Protein AF-A0A919FK95-F1 (afdb_monomer)

Structure (mmCIF, N/CA/C/O backbone):
data_AF-A0A919FK95-F1
#
_entry.id   AF-A0A919FK95-F1
#
loop_
_atom_site.group_PDB
_atom_site.id
_atom_site.type_symbol
_atom_site.label_atom_id
_atom_site.label_alt_id
_atom_site.label_comp_id
_atom_site.label_asym_id
_atom_site.label_entity_id
_atom_site.label_seq_id
_atom_site.pdbx_PDB_ins_code
_atom_site.Cartn_x
_atom_site.Cartn_y
_atom_site.Cartn_z
_atom_site.occupancy
_atom_site.B_iso_or_equiv
_atom_site.auth_seq_id
_atom_site.auth_comp_id
_atom_site.auth_asym_id
_atom_site.auth_atom_id
_atom_site.pdbx_PDB_model_num
ATOM 1 N N . MET A 1 1 ? -4.280 6.594 13.589 1.00 82.38 1 MET A N 1
ATOM 2 C CA . MET A 1 1 ? -3.449 5.481 13.094 1.00 82.38 1 MET A CA 1
ATOM 3 C C . MET A 1 1 ? -3.875 4.209 13.793 1.00 82.38 1 MET A C 1
ATOM 5 O O . MET A 1 1 ? -4.177 4.281 14.978 1.00 82.38 1 MET A O 1
ATOM 9 N N . PHE A 1 2 ? -3.962 3.106 13.057 1.00 95.31 2 PHE A N 1
ATOM 10 C CA . PHE A 1 2 ? -4.423 1.799 13.537 1.00 95.31 2 PHE A CA 1
ATOM 11 C C . PHE A 1 2 ? -3.275 0.771 13.499 1.00 95.31 2 PHE A C 1
ATOM 13 O O . PHE A 1 2 ? -2.304 1.014 12.776 1.00 95.31 2 PHE A O 1
ATOM 20 N N . PRO A 1 3 ? -3.361 -0.338 14.267 1.00 97.62 3 PRO A N 1
ATOM 21 C CA . PRO A 1 3 ? -2.251 -1.277 14.460 1.00 97.62 3 PRO A CA 1
ATOM 22 C C . PRO A 1 3 ? -1.625 -1.786 13.161 1.00 97.62 3 PRO A C 1
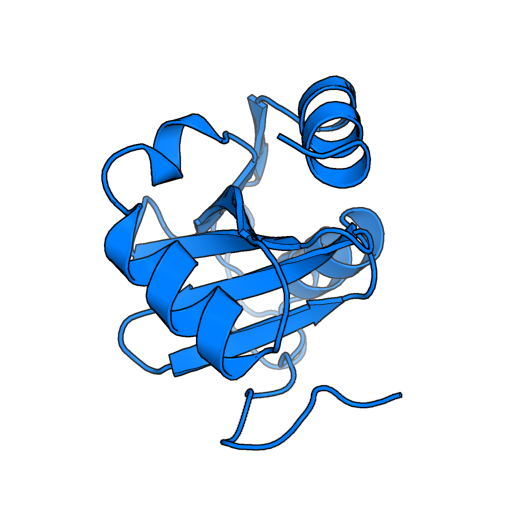ATOM 24 O O . PRO A 1 3 ? -0.425 -1.613 12.987 1.00 97.62 3 PRO A O 1
ATOM 27 N N . ALA A 1 4 ? -2.436 -2.266 12.212 1.00 97.75 4 ALA A N 1
ATOM 28 C CA . ALA A 1 4 ? -1.943 -2.847 10.961 1.00 97.75 4 ALA A CA 1
ATOM 29 C C . ALA A 1 4 ? -1.010 -1.908 10.174 1.00 97.75 4 ALA A C 1
ATOM 31 O O . ALA A 1 4 ? 0.024 -2.332 9.670 1.00 97.75 4 ALA A O 1
ATOM 32 N N . ALA A 1 5 ? -1.324 -0.610 10.112 1.00 97.62 5 ALA A N 1
ATOM 33 C CA . ALA A 1 5 ? -0.452 0.354 9.449 1.00 97.62 5 ALA A CA 1
ATOM 34 C C . ALA A 1 5 ? 0.850 0.592 10.225 1.00 97.62 5 ALA A C 1
ATOM 36 O O . ALA A 1 5 ? 1.912 0.673 9.623 1.00 97.62 5 ALA A O 1
ATOM 37 N N . VAL A 1 6 ? 0.789 0.687 11.556 1.00 97.94 6 VAL A N 1
ATOM 38 C CA . VAL A 1 6 ? 1.989 0.887 12.387 1.00 97.94 6 VAL A CA 1
ATOM 39 C C . VAL A 1 6 ? 2.921 -0.320 12.296 1.00 97.94 6 VAL A C 1
ATOM 41 O O . VAL A 1 6 ? 4.129 -0.144 12.169 1.00 97.94 6 VAL A O 1
ATOM 44 N N . GLU A 1 7 ? 2.359 -1.526 12.330 1.00 98.12 7 GLU A N 1
ATOM 45 C CA . GLU A 1 7 ? 3.087 -2.787 12.181 1.00 98.12 7 GLU A CA 1
ATOM 46 C C . GLU A 1 7 ? 3.736 -2.876 10.797 1.00 98.12 7 GLU A C 1
ATOM 48 O O . GLU A 1 7 ? 4.950 -3.052 10.708 1.00 98.12 7 GLU A O 1
ATOM 53 N N . ALA A 1 8 ? 2.973 -2.616 9.730 1.00 98.12 8 ALA A N 1
ATOM 54 C CA . ALA A 1 8 ? 3.496 -2.601 8.367 1.00 98.12 8 ALA A CA 1
ATOM 55 C C . ALA A 1 8 ? 4.651 -1.603 8.188 1.00 98.12 8 ALA A C 1
ATOM 57 O O . ALA A 1 8 ? 5.651 -1.913 7.545 1.00 98.12 8 ALA A O 1
ATOM 58 N N . TRP A 1 9 ? 4.549 -0.405 8.769 1.00 97.44 9 TRP A N 1
ATOM 59 C CA . TRP A 1 9 ? 5.619 0.592 8.686 1.00 97.44 9 TRP A CA 1
ATOM 60 C C . TRP A 1 9 ? 6.849 0.208 9.503 1.00 97.44 9 TRP A C 1
ATOM 62 O O . TRP A 1 9 ? 7.967 0.488 9.079 1.00 97.44 9 TRP A O 1
ATOM 72 N N . ALA A 1 10 ? 6.658 -0.411 10.668 1.00 97.81 10 ALA A N 1
ATOM 73 C CA . ALA A 1 10 ? 7.759 -0.861 11.511 1.00 97.81 10 ALA A CA 1
ATOM 74 C C . ALA A 1 10 ? 8.534 -2.022 10.872 1.00 97.81 10 ALA A C 1
ATOM 76 O O . ALA A 1 10 ? 9.750 -2.101 11.032 1.00 97.81 10 ALA A O 1
ATOM 77 N N . GLU A 1 11 ? 7.837 -2.910 10.164 1.00 97.75 11 GLU A N 1
ATOM 78 C CA . GLU A 1 11 ? 8.425 -4.099 9.550 1.00 97.75 11 GLU A CA 1
ATOM 79 C C . GLU A 1 11 ? 9.004 -3.825 8.155 1.00 97.75 11 GLU A C 1
ATOM 81 O O . GLU A 1 11 ? 10.124 -4.242 7.858 1.00 97.75 11 GLU A O 1
ATOM 86 N N . PHE A 1 12 ? 8.270 -3.098 7.309 1.00 97.38 12 PHE A N 1
ATOM 87 C CA . PHE A 1 12 ? 8.584 -2.960 5.883 1.00 97.38 12 PHE A CA 1
ATOM 88 C C . PHE A 1 12 ? 8.942 -1.533 5.450 1.00 97.38 12 PHE A C 1
ATOM 90 O O . PHE A 1 12 ? 9.295 -1.314 4.289 1.00 97.38 12 PHE A O 1
ATOM 97 N N . GLY A 1 13 ? 8.844 -0.550 6.348 1.00 96.75 13 GLY A N 1
ATOM 98 C CA . GLY A 1 13 ? 9.119 0.849 6.030 1.00 96.75 13 GLY A CA 1
ATOM 99 C C . GLY A 1 13 ? 10.540 1.068 5.500 1.00 96.75 13 GLY A C 1
ATOM 100 O O . GLY A 1 13 ? 11.522 0.618 6.087 1.00 96.75 13 GLY A O 1
ATOM 101 N N . GLY A 1 14 ? 10.652 1.787 4.386 1.00 96.75 14 GLY A N 1
ATOM 102 C CA . GLY A 1 14 ? 11.905 2.095 3.697 1.00 96.75 14 GLY A CA 1
ATOM 103 C C . GLY A 1 14 ? 12.373 1.028 2.702 1.00 96.75 14 GLY A C 1
ATOM 104 O O . GLY A 1 14 ? 13.395 1.235 2.044 1.00 96.75 14 GLY A O 1
ATOM 105 N N . LEU A 1 15 ? 11.659 -0.095 2.554 1.00 98.06 15 LEU A N 1
ATOM 106 C CA . LEU A 1 15 ? 11.997 -1.098 1.544 1.00 98.06 15 LEU A CA 1
ATOM 107 C C . LEU A 1 15 ? 11.692 -0.580 0.135 1.00 98.06 15 LEU A C 1
ATOM 109 O O . LEU A 1 15 ? 10.574 -0.160 -0.163 1.00 98.06 15 LEU A O 1
ATOM 113 N N . HIS A 1 16 ? 12.692 -0.662 -0.740 1.00 98.12 16 HIS A N 1
ATOM 114 C CA . HIS A 1 16 ? 12.621 -0.209 -2.123 1.00 98.12 16 HIS A CA 1
ATOM 115 C C . HIS A 1 16 ? 12.928 -1.362 -3.079 1.00 98.12 16 HIS A C 1
ATOM 117 O O . HIS A 1 16 ? 13.944 -2.047 -2.938 1.00 98.12 16 HIS A O 1
ATOM 123 N N . PHE A 1 17 ? 12.057 -1.553 -4.067 1.00 98.25 17 PHE A N 1
ATOM 124 C CA . PHE A 1 17 ? 12.159 -2.611 -5.058 1.00 98.25 17 PHE A CA 1
ATOM 125 C C . PHE A 1 17 ? 12.221 -2.002 -6.456 1.00 98.25 17 PHE A C 1
ATOM 127 O O . PHE A 1 17 ? 11.384 -1.185 -6.823 1.00 98.25 17 PHE A O 1
ATOM 134 N N . GLU A 1 18 ? 13.184 -2.464 -7.253 1.00 97.94 18 GLU A N 1
ATOM 135 C CA . GLU A 1 18 ? 13.419 -2.011 -8.631 1.00 97.94 18 GLU A CA 1
ATOM 136 C C . GLU A 1 18 ? 13.219 -3.156 -9.656 1.00 97.94 18 GLU A C 1
ATOM 138 O O . GLU A 1 18 ? 14.114 -3.443 -10.463 1.00 97.94 18 GLU A O 1
ATOM 143 N N . PRO A 1 19 ? 12.098 -3.914 -9.624 1.00 96.00 19 PRO A N 1
ATOM 144 C CA . PRO A 1 19 ? 11.842 -4.925 -10.635 1.00 96.00 19 PRO A CA 1
ATOM 145 C C . PRO A 1 19 ? 11.528 -4.257 -11.978 1.00 96.00 19 PRO A C 1
ATOM 147 O O . PRO A 1 19 ? 10.955 -3.173 -12.059 1.00 96.00 19 PRO A O 1
ATOM 150 N N . SER A 1 20 ? 11.891 -4.932 -13.063 1.00 95.06 20 SER A N 1
ATOM 151 C CA . SER A 1 20 ? 11.692 -4.425 -14.421 1.00 95.06 20 SER A CA 1
ATOM 152 C C . SER A 1 20 ? 11.372 -5.550 -15.400 1.00 95.06 20 SER A C 1
ATOM 154 O O . SER A 1 20 ? 11.626 -6.727 -15.136 1.00 95.06 20 SER A O 1
ATOM 156 N N . GLY A 1 21 ? 10.807 -5.205 -16.555 1.00 96.56 21 GLY A N 1
ATOM 157 C CA . GLY A 1 21 ? 10.446 -6.169 -17.595 1.00 96.56 21 GLY A CA 1
ATOM 158 C C . GLY A 1 21 ? 9.132 -6.907 -17.321 1.00 96.56 21 GLY A C 1
ATOM 159 O O . GLY A 1 21 ? 8.359 -6.538 -16.438 1.00 96.56 21 GLY A O 1
ATOM 160 N N . ALA A 1 2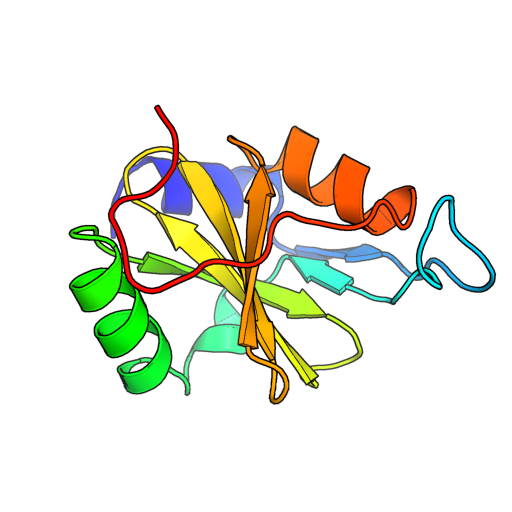2 ? 8.867 -7.945 -18.114 1.00 97.56 22 ALA A N 1
ATOM 161 C CA . ALA A 1 22 ? 7.612 -8.690 -18.054 1.00 97.56 22 ALA A CA 1
ATOM 162 C C . ALA A 1 22 ? 7.403 -9.370 -16.688 1.00 97.56 22 ALA A C 1
ATOM 164 O O . ALA A 1 22 ? 8.336 -9.951 -16.129 1.00 97.56 22 ALA A O 1
ATOM 165 N N . GLY A 1 23 ? 6.180 -9.290 -16.166 1.00 97.81 23 GLY A N 1
ATOM 166 C CA . GLY A 1 23 ? 5.672 -10.146 -15.098 1.00 97.81 23 GLY A CA 1
ATOM 167 C C . GLY A 1 23 ? 4.776 -11.247 -15.661 1.00 97.81 23 GLY A C 1
ATOM 168 O O . GLY A 1 23 ? 4.817 -11.542 -16.857 1.00 97.81 23 GLY A O 1
ATOM 169 N N . ARG A 1 24 ? 3.985 -11.874 -14.790 1.00 97.88 24 ARG A N 1
ATOM 170 C CA . ARG A 1 24 ? 3.068 -12.960 -15.164 1.00 97.88 24 ARG A CA 1
ATOM 171 C C . ARG A 1 24 ? 1.955 -12.473 -16.086 1.00 97.88 24 ARG A C 1
ATOM 173 O O . ARG A 1 24 ? 1.733 -13.087 -17.123 1.00 97.88 24 ARG A O 1
ATOM 180 N N . ASP A 1 25 ? 1.329 -11.358 -15.722 1.00 98.25 25 ASP A N 1
ATOM 181 C CA . ASP A 1 25 ? 0.210 -10.762 -16.456 1.00 98.25 25 ASP A CA 1
ATOM 182 C C . ASP A 1 25 ? 0.498 -9.306 -16.852 1.00 98.25 25 ASP A C 1
ATOM 184 O O . ASP A 1 25 ? 0.075 -8.845 -17.912 1.00 98.25 25 ASP A O 1
ATOM 188 N N . LEU A 1 26 ? 1.242 -8.582 -16.010 1.00 96.31 26 LEU A N 1
ATOM 189 C CA . LEU A 1 26 ? 1.579 -7.168 -16.158 1.00 96.31 26 LEU A CA 1
ATOM 190 C C . LEU A 1 26 ? 3.095 -6.963 -16.155 1.00 96.31 26 LEU A C 1
ATOM 192 O O . LEU A 1 26 ? 3.845 -7.756 -15.589 1.00 96.31 26 LEU A O 1
ATOM 196 N N . ALA A 1 27 ? 3.568 -5.877 -16.769 1.00 96.94 27 ALA A N 1
ATOM 197 C CA . ALA A 1 27 ? 4.954 -5.452 -16.586 1.00 96.94 27 ALA A CA 1
ATOM 198 C C . ALA A 1 27 ? 5.195 -5.105 -15.110 1.00 96.94 27 ALA A C 1
ATOM 200 O O . ALA A 1 27 ? 4.364 -4.454 -14.482 1.00 96.94 27 ALA A O 1
ATOM 201 N N . ARG A 1 28 ? 6.335 -5.538 -14.571 1.00 96.94 28 ARG A N 1
ATOM 202 C CA . ARG A 1 28 ? 6.717 -5.245 -13.188 1.00 96.94 28 ARG A CA 1
ATOM 203 C C . ARG A 1 28 ? 7.220 -3.815 -13.078 1.00 96.94 28 ARG A C 1
ATOM 205 O O . ARG A 1 28 ? 7.878 -3.314 -13.994 1.00 96.94 28 ARG A O 1
ATOM 212 N N . THR A 1 29 ? 6.927 -3.197 -11.948 1.00 96.44 29 THR A N 1
ATOM 213 C CA . THR A 1 29 ? 7.114 -1.770 -11.706 1.00 96.44 29 THR A CA 1
ATOM 214 C C . THR A 1 29 ? 7.935 -1.546 -10.445 1.00 96.44 29 THR A C 1
ATOM 216 O O . THR A 1 29 ? 7.758 -2.283 -9.476 1.00 96.44 29 THR A O 1
ATOM 219 N N . PRO A 1 30 ? 8.822 -0.537 -10.420 1.00 98.25 30 PRO A N 1
ATOM 220 C CA . PRO A 1 30 ? 9.449 -0.094 -9.184 1.00 98.25 30 PRO A CA 1
ATOM 221 C C . PRO A 1 30 ? 8.405 0.315 -8.152 1.00 98.25 30 PRO A C 1
ATOM 223 O O . PRO A 1 30 ? 7.404 0.938 -8.512 1.00 98.25 30 PRO A O 1
ATOM 226 N N . PHE A 1 31 ? 8.643 -0.002 -6.885 1.00 98.56 31 PHE A N 1
ATOM 227 C CA . PHE A 1 31 ? 7.780 0.431 -5.792 1.00 98.56 31 PHE A CA 1
ATOM 228 C C . PHE A 1 31 ? 8.559 0.603 -4.491 1.00 98.56 31 PHE A C 1
ATOM 230 O O . PHE A 1 31 ? 9.558 -0.077 -4.237 1.00 98.56 31 PHE A O 1
ATOM 237 N N . LEU A 1 32 ? 8.085 1.533 -3.669 1.00 9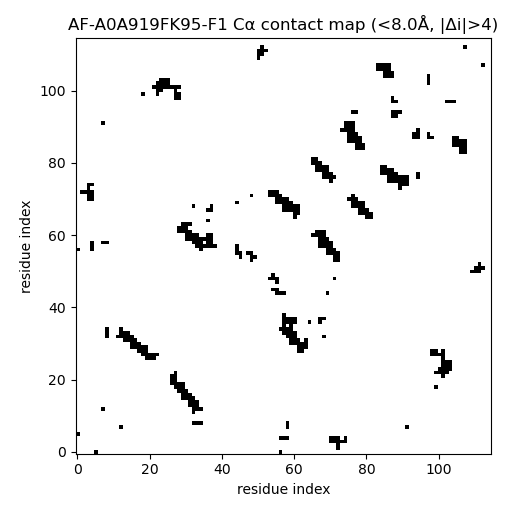8.69 32 LEU A N 1
ATOM 238 C CA . LEU A 1 32 ? 8.678 1.932 -2.399 1.00 98.69 32 LEU A CA 1
ATOM 239 C C . LEU A 1 32 ? 7.625 1.807 -1.302 1.00 98.69 32 LEU A C 1
ATOM 241 O O . LEU A 1 32 ? 6.532 2.352 -1.432 1.00 98.69 32 LEU A O 1
ATOM 245 N N . LEU A 1 33 ? 7.966 1.126 -0.211 1.00 98.44 33 LEU A N 1
ATOM 246 C CA . LEU A 1 33 ? 7.148 1.071 0.997 1.00 98.44 33 LEU A CA 1
ATOM 247 C C . LEU A 1 33 ? 7.579 2.193 1.944 1.00 98.44 33 LEU A C 1
ATOM 249 O O . LEU A 1 33 ? 8.377 1.984 2.852 1.00 98.44 33 LEU A O 1
ATOM 253 N N . ASP A 1 34 ? 7.085 3.404 1.706 1.00 97.69 34 ASP A N 1
ATOM 254 C CA . ASP A 1 34 ? 7.308 4.565 2.568 1.00 97.69 34 ASP A CA 1
ATOM 255 C C . ASP A 1 34 ? 5.983 5.320 2.790 1.00 97.69 34 ASP A C 1
ATOM 257 O O . ASP A 1 34 ? 5.435 5.901 1.847 1.00 97.69 34 ASP A O 1
ATOM 261 N N . PRO A 1 35 ? 5.443 5.367 4.025 1.00 95.50 35 PRO A N 1
ATOM 262 C CA . PRO A 1 35 ? 4.205 6.095 4.296 1.00 95.50 35 PRO A CA 1
ATOM 263 C C . PRO A 1 35 ? 4.293 7.597 4.002 1.00 95.50 35 PRO A C 1
ATOM 265 O O . PRO A 1 35 ? 3.254 8.243 3.826 1.00 95.50 35 PRO A O 1
ATOM 268 N N . LEU A 1 36 ? 5.499 8.171 3.927 1.00 96.12 36 LEU A N 1
ATOM 269 C CA . LEU A 1 36 ? 5.682 9.586 3.619 1.00 96.12 36 LEU A CA 1
ATOM 270 C C . LEU A 1 36 ? 5.280 9.931 2.175 1.00 96.12 36 LEU A C 1
ATOM 272 O O . LEU A 1 36 ? 4.845 11.059 1.930 1.00 96.12 36 LEU A O 1
ATOM 276 N N . CYS A 1 37 ? 5.303 8.962 1.252 1.00 94.31 37 CYS A N 1
ATOM 277 C CA . CYS A 1 37 ? 4.831 9.130 -0.129 1.00 94.31 37 CYS A CA 1
ATOM 278 C C . CYS A 1 37 ? 3.352 9.554 -0.208 1.00 94.31 37 CYS A C 1
ATOM 280 O O . CYS A 1 37 ? 2.934 10.235 -1.144 1.00 94.31 37 CYS A O 1
ATOM 282 N N . GLY A 1 38 ? 2.546 9.214 0.804 1.00 88.19 38 GLY A N 1
ATOM 283 C CA . GLY A 1 38 ? 1.119 9.536 0.847 1.00 88.19 38 GLY A CA 1
ATOM 284 C C . GLY A 1 38 ? 0.738 10.795 1.631 1.00 88.19 38 GLY A C 1
ATOM 285 O O . GLY A 1 38 ? -0.455 11.093 1.725 1.00 88.19 38 GLY A O 1
ATOM 286 N N . LEU A 1 39 ? 1.692 11.559 2.186 1.00 88.25 39 LEU A N 1
ATOM 287 C CA . LEU A 1 39 ? 1.404 12.717 3.059 1.00 88.25 39 LEU A CA 1
ATOM 288 C C . LEU A 1 39 ? 0.488 13.769 2.422 1.00 88.25 39 LEU A C 1
ATOM 290 O O . LEU A 1 39 ? -0.265 14.453 3.117 1.00 88.25 39 LEU A O 1
ATOM 294 N N . HIS A 1 40 ? 0.552 13.908 1.100 1.00 90.19 40 HIS A N 1
ATOM 295 C CA . HIS A 1 40 ? -0.210 14.904 0.349 1.00 90.19 40 HIS A CA 1
ATOM 296 C C . HIS A 1 40 ? -1.489 14.346 -0.283 1.00 90.19 40 HIS A C 1
ATOM 298 O O . HIS A 1 40 ? -2.163 15.063 -1.019 1.00 90.19 40 HIS A O 1
ATOM 304 N N . GLN A 1 41 ? -1.863 13.102 0.041 1.00 93.62 41 GLN A N 1
ATOM 305 C CA . GLN A 1 41 ? -3.040 12.420 -0.505 1.00 93.62 41 GLN A CA 1
ATOM 306 C C . GLN A 1 41 ? -4.163 12.123 0.519 1.00 93.62 41 GLN A C 1
ATOM 308 O O . GLN A 1 41 ? -4.875 11.127 0.361 1.00 93.62 41 GLN A O 1
ATOM 313 N N . PRO A 1 42 ? -4.410 12.954 1.560 1.00 93.31 42 PRO A N 1
ATOM 314 C CA . PRO A 1 42 ? -5.390 12.615 2.594 1.00 93.31 42 PRO A CA 1
ATOM 315 C C . PRO A 1 42 ? -6.823 12.535 2.054 1.00 93.31 42 PRO A C 1
ATOM 317 O O . PRO A 1 42 ? -7.620 11.740 2.546 1.00 93.31 42 PRO A O 1
ATOM 320 N N . ARG A 1 43 ? -7.161 13.332 1.029 1.00 95.94 43 ARG A N 1
ATOM 321 C CA . ARG A 1 43 ? -8.490 13.295 0.405 1.00 95.94 43 ARG A CA 1
ATOM 322 C C . ARG A 1 43 ? -8.710 12.001 -0.374 1.00 95.94 43 ARG A C 1
ATOM 324 O O . ARG A 1 43 ? -9.736 11.365 -0.184 1.00 95.94 43 ARG A O 1
ATOM 331 N N . THR A 1 44 ? -7.731 11.594 -1.176 1.00 95.50 44 THR A N 1
ATOM 332 C CA . THR A 1 44 ? -7.767 10.349 -1.955 1.00 95.50 44 THR A CA 1
ATOM 333 C C . THR A 1 44 ? -7.969 9.134 -1.047 1.00 95.50 44 THR A C 1
ATOM 335 O O . THR A 1 44 ? -8.867 8.329 -1.277 1.00 95.50 44 THR A O 1
ATOM 338 N N . LEU A 1 45 ? -7.201 9.046 0.046 1.00 96.62 45 LEU A N 1
ATOM 339 C CA . LEU A 1 45 ? -7.337 7.973 1.038 1.00 96.62 45 LEU A CA 1
ATOM 340 C C . LEU A 1 45 ? -8.699 8.000 1.749 1.00 96.62 45 LEU A C 1
ATOM 342 O O . LEU A 1 45 ? -9.290 6.950 1.986 1.00 96.62 45 LEU A O 1
ATOM 346 N N . ALA A 1 46 ? -9.217 9.186 2.083 1.00 96.31 46 ALA A N 1
ATOM 347 C CA . ALA A 1 46 ? -10.523 9.319 2.727 1.00 96.31 46 ALA A CA 1
ATOM 348 C C . ALA A 1 46 ? -11.687 8.941 1.796 1.00 96.31 46 ALA A C 1
ATOM 350 O O . ALA A 1 46 ? -12.662 8.340 2.251 1.00 96.31 46 ALA A O 1
ATOM 351 N N . ASP A 1 47 ? -11.594 9.287 0.511 1.00 95.69 47 ASP A N 1
ATOM 352 C CA . ASP A 1 47 ? -12.622 8.982 -0.484 1.00 95.69 47 ASP A CA 1
ATOM 353 C C . ASP A 1 47 ? -12.675 7.471 -0.769 1.00 95.69 47 ASP A C 1
ATOM 355 O O . ASP A 1 47 ? -13.762 6.890 -0.709 1.00 95.69 47 ASP A O 1
ATOM 359 N N . LEU A 1 48 ? -11.523 6.806 -0.952 1.00 95.62 48 LEU A N 1
ATOM 360 C CA . LEU A 1 48 ? -11.492 5.344 -1.086 1.00 95.62 48 LEU A CA 1
ATOM 361 C C . LEU A 1 48 ? -11.913 4.642 0.213 1.00 95.62 48 LEU A C 1
ATOM 363 O O . LEU A 1 48 ? -12.713 3.711 0.170 1.00 95.62 48 LEU A O 1
ATOM 367 N N . GLY A 1 49 ? -11.436 5.103 1.373 1.00 96.19 49 GLY A N 1
ATOM 368 C CA . GLY A 1 49 ? -11.811 4.515 2.662 1.00 96.19 49 GLY A CA 1
ATOM 369 C C . GLY A 1 49 ? -13.326 4.537 2.880 1.00 96.19 49 GLY A C 1
ATOM 370 O O . GLY A 1 49 ? -13.920 3.531 3.258 1.00 96.19 49 GLY A O 1
ATOM 371 N N . ARG A 1 50 ? -13.987 5.647 2.526 1.00 96.00 50 ARG A N 1
ATOM 372 C CA . ARG A 1 50 ? -15.453 5.743 2.553 1.00 96.00 50 ARG A CA 1
ATOM 373 C C . ARG A 1 50 ? -16.122 4.749 1.602 1.00 96.00 50 ARG A C 1
ATOM 375 O O . ARG A 1 50 ? -17.143 4.178 1.966 1.00 96.00 50 ARG A O 1
ATOM 382 N N . ALA A 1 51 ? -15.588 4.568 0.396 1.00 94.69 51 ALA A N 1
ATOM 383 C CA . ALA A 1 51 ? -16.142 3.626 -0.577 1.00 94.69 51 ALA A CA 1
ATOM 384 C C . ALA A 1 51 ? -16.015 2.160 -0.119 1.00 94.69 51 ALA A C 1
ATOM 386 O O . ALA A 1 51 ? -16.880 1.350 -0.440 1.00 94.69 51 ALA A O 1
ATOM 387 N N . LEU A 1 52 ? -14.969 1.844 0.649 1.00 94.69 52 LEU A N 1
ATOM 388 C CA . LEU A 1 52 ? -14.681 0.510 1.182 1.00 94.69 52 LEU A CA 1
ATOM 389 C C . LEU A 1 52 ? -15.222 0.267 2.601 1.00 94.69 52 LEU A C 1
ATOM 391 O O . LEU A 1 52 ? -15.011 -0.815 3.145 1.00 94.69 52 LEU A O 1
ATOM 395 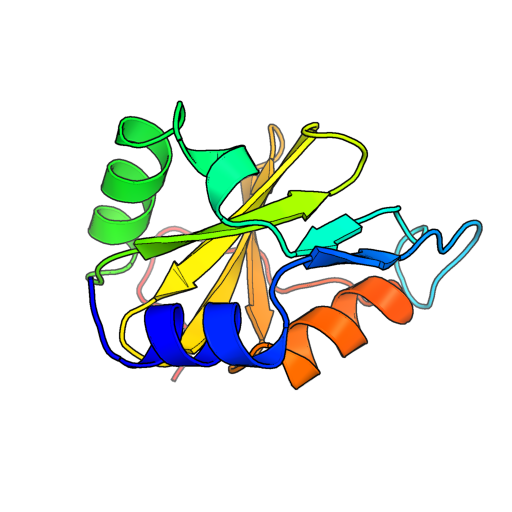N N . ASP A 1 53 ? -15.885 1.260 3.199 1.00 95.38 53 ASP A N 1
ATOM 396 C CA . ASP A 1 53 ? -16.333 1.251 4.599 1.00 95.38 53 ASP A CA 1
ATOM 397 C C . ASP A 1 53 ? -15.206 0.896 5.596 1.00 95.38 53 ASP A C 1
ATOM 399 O O . ASP A 1 53 ? -15.363 0.095 6.514 1.00 95.38 53 ASP A O 1
ATOM 403 N N . THR A 1 54 ? -14.022 1.484 5.394 1.00 96.12 54 THR A N 1
ATOM 404 C CA . THR A 1 54 ? -12.835 1.276 6.239 1.00 96.12 54 THR A CA 1
ATOM 405 C C . THR A 1 54 ? -11.996 2.550 6.351 1.00 96.12 54 THR A C 1
ATOM 407 O O . THR A 1 54 ? -12.197 3.521 5.615 1.00 96.12 54 THR A O 1
ATOM 410 N N . LYS A 1 55 ? -11.023 2.587 7.268 1.00 97.06 55 LYS A N 1
ATOM 411 C CA . LYS A 1 55 ? -10.001 3.645 7.270 1.00 97.06 55 LYS A CA 1
ATOM 412 C C . LYS A 1 55 ? -8.768 3.177 6.523 1.00 97.06 55 LYS A C 1
ATOM 414 O O . LYS A 1 55 ? -8.317 2.056 6.716 1.00 97.06 55 LYS A O 1
ATOM 419 N N . LEU A 1 56 ? -8.190 4.084 5.743 1.00 97.81 56 LEU A N 1
ATOM 420 C CA . LEU A 1 56 ? -6.939 3.856 5.032 1.00 97.81 56 LEU A CA 1
ATOM 421 C C . LEU A 1 56 ? -5.807 4.701 5.609 1.00 97.81 56 LEU A C 1
ATOM 423 O O . LEU A 1 56 ? -6.010 5.836 6.046 1.00 97.81 56 LEU A O 1
ATOM 427 N N . ALA A 1 57 ? -4.609 4.137 5.562 1.00 97.81 57 ALA A N 1
ATOM 428 C CA . ALA A 1 57 ? -3.347 4.802 5.828 1.00 97.81 57 ALA A CA 1
ATOM 429 C C . ALA A 1 57 ? -2.418 4.633 4.614 1.00 97.81 57 ALA A C 1
ATOM 431 O O . ALA A 1 57 ? -2.530 3.637 3.895 1.00 97.81 57 ALA A O 1
ATOM 432 N N . PRO A 1 58 ? -1.503 5.584 4.362 1.00 97.88 58 PRO A N 1
ATOM 433 C CA . PRO A 1 58 ? -0.522 5.426 3.298 1.00 97.88 58 PRO A CA 1
ATOM 434 C C . PRO A 1 58 ? 0.454 4.294 3.629 1.00 97.88 58 PRO A C 1
ATOM 436 O O . PRO A 1 58 ? 0.847 4.120 4.783 1.00 97.88 58 PRO A O 1
ATOM 439 N N . LEU A 1 59 ? 0.851 3.539 2.611 1.00 98.25 59 LEU A N 1
ATOM 440 C CA . LEU A 1 59 ? 1.843 2.468 2.715 1.00 98.25 59 LEU A CA 1
ATOM 441 C C . LEU A 1 59 ? 3.086 2.754 1.864 1.00 98.25 59 LEU A C 1
ATOM 443 O O . LEU A 1 59 ? 4.180 2.351 2.246 1.00 98.25 59 LEU A O 1
ATOM 447 N N . GLY A 1 60 ? 2.931 3.443 0.732 1.00 98.38 60 GLY A N 1
ATOM 448 C CA . GLY A 1 60 ? 4.014 3.612 -0.231 1.00 98.38 60 GLY A CA 1
ATOM 449 C C . GLY A 1 60 ? 3.548 4.114 -1.591 1.00 98.38 60 GLY A C 1
ATOM 450 O O . GLY A 1 60 ? 2.476 4.708 -1.708 1.00 98.38 60 GLY A O 1
ATOM 451 N N . GLU A 1 61 ? 4.330 3.834 -2.626 1.00 98.31 61 GLU A N 1
ATOM 452 C CA . GLU A 1 61 ? 4.030 4.200 -4.012 1.00 98.31 61 GLU A CA 1
ATOM 453 C C . GLU A 1 61 ? 4.576 3.189 -5.028 1.00 98.31 61 GLU A C 1
ATOM 455 O O . GLU A 1 61 ? 5.546 2.483 -4.754 1.00 98.31 61 GLU A O 1
ATOM 460 N N . GLU A 1 62 ? 3.995 3.177 -6.230 1.00 97.75 62 GLU A N 1
ATOM 461 C CA . GLU A 1 62 ? 4.554 2.509 -7.411 1.00 97.75 62 GLU A CA 1
ATOM 462 C C . GLU A 1 62 ? 4.945 3.516 -8.500 1.00 97.75 62 GLU A C 1
ATOM 464 O O . 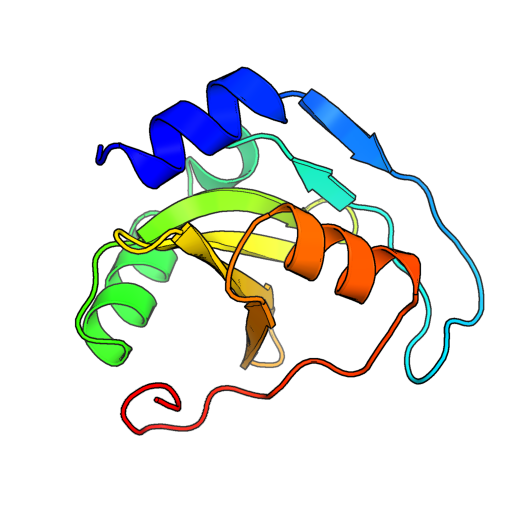GLU A 1 62 ? 4.379 4.609 -8.621 1.00 97.75 62 GLU A O 1
ATOM 469 N N . MET A 1 63 ? 5.895 3.104 -9.343 1.00 95.69 63 MET A N 1
ATOM 470 C CA . MET A 1 63 ? 6.427 3.848 -10.484 1.00 95.69 63 MET A CA 1
ATOM 471 C C . MET A 1 63 ? 6.775 5.311 -10.145 1.00 95.69 63 MET A C 1
ATOM 473 O O . MET A 1 63 ? 6.428 6.223 -10.903 1.00 95.69 63 MET A O 1
ATOM 477 N N . TYR A 1 64 ? 7.459 5.534 -9.020 1.00 94.88 64 TYR A N 1
ATOM 478 C CA . TYR A 1 64 ? 7.899 6.863 -8.575 1.00 94.88 64 TYR A CA 1
ATOM 479 C C . TYR A 1 64 ? 6.729 7.856 -8.425 1.00 94.88 64 TYR A C 1
ATOM 481 O O . TYR A 1 64 ? 6.729 8.946 -9.008 1.00 94.88 64 TYR A O 1
ATOM 489 N N . GLY A 1 65 ? 5.683 7.432 -7.710 1.00 94.56 65 GLY A N 1
ATOM 490 C CA . GLY A 1 65 ? 4.536 8.269 -7.350 1.00 94.56 65 GLY A CA 1
ATOM 491 C C . GLY A 1 65 ? 3.385 8.279 -8.359 1.00 94.56 65 GLY A C 1
ATOM 492 O O . GLY A 1 65 ? 2.477 9.102 -8.237 1.00 94.56 65 GLY A O 1
ATOM 493 N N . ARG A 1 66 ? 3.382 7.393 -9.368 1.00 95.62 66 ARG A N 1
ATOM 494 C CA . ARG A 1 66 ? 2.244 7.287 -10.309 1.00 95.62 66 ARG A CA 1
ATOM 495 C C . ARG A 1 66 ? 1.068 6.501 -9.742 1.00 95.62 66 ARG A C 1
ATOM 497 O O . ARG A 1 66 ? -0.051 6.711 -10.211 1.00 95.62 66 ARG A O 1
ATOM 504 N N . ALA A 1 67 ? 1.322 5.630 -8.769 1.00 97.06 67 ALA A N 1
ATOM 505 C CA . ALA A 1 67 ? 0.287 4.981 -7.980 1.00 97.06 67 ALA A CA 1
ATOM 506 C C . ALA A 1 67 ? 0.597 5.110 -6.486 1.00 97.06 67 ALA A C 1
ATOM 508 O O . ALA A 1 67 ? 1.759 5.045 -6.085 1.00 97.06 67 ALA A O 1
ATOM 509 N N . LEU A 1 68 ? -0.440 5.287 -5.673 1.00 98.31 68 LEU A N 1
ATOM 510 C CA . LEU A 1 68 ? -0.360 5.305 -4.216 1.00 98.31 68 LEU A CA 1
ATOM 511 C C . LEU A 1 68 ? -0.662 3.906 -3.677 1.00 98.31 68 LEU A C 1
ATOM 513 O O . LEU A 1 68 ? -1.697 3.335 -4.014 1.00 98.31 68 LEU A O 1
ATOM 517 N N . LEU A 1 69 ? 0.190 3.398 -2.789 1.00 98.56 69 LEU A N 1
ATOM 518 C CA . LEU A 1 69 ? -0.092 2.198 -2.008 1.00 98.56 69 LEU A CA 1
ATOM 519 C C . LEU A 1 69 ? -0.737 2.593 -0.679 1.00 98.56 69 LEU A C 1
ATOM 521 O O . LEU A 1 69 ? -0.256 3.493 0.018 1.00 98.56 69 LEU A O 1
ATOM 525 N N . ALA A 1 70 ? -1.811 1.904 -0.310 1.00 98.50 70 ALA A N 1
ATOM 526 C CA . ALA A 1 70 ? -2.558 2.137 0.920 1.00 98.50 70 ALA A CA 1
ATOM 527 C C . ALA A 1 70 ? -2.833 0.825 1.657 1.00 98.50 70 ALA A C 1
ATOM 529 O O . ALA A 1 70 ? -2.950 -0.225 1.032 1.00 98.50 70 ALA A O 1
ATOM 530 N N . ILE A 1 71 ? -2.971 0.901 2.977 1.00 98.62 71 ILE A N 1
ATOM 531 C CA . ILE A 1 71 ? -3.335 -0.221 3.849 1.00 98.62 71 ILE A CA 1
ATOM 532 C C . ILE A 1 71 ? -4.551 0.157 4.695 1.00 98.62 71 ILE A C 1
ATOM 534 O O . ILE A 1 71 ? -4.673 1.321 5.087 1.00 98.62 71 ILE A O 1
ATOM 538 N N . ASP A 1 72 ? -5.451 -0.787 4.971 1.00 98.38 72 ASP A N 1
ATOM 539 C CA . ASP A 1 72 ? -6.616 -0.556 5.834 1.00 98.38 72 ASP A CA 1
ATOM 540 C C . ASP A 1 72 ? -6.495 -1.126 7.256 1.00 98.38 72 ASP A C 1
ATOM 542 O O . ASP A 1 72 ? -5.497 -1.748 7.620 1.00 98.38 72 ASP A O 1
ATOM 546 N N . GLU A 1 73 ? -7.530 -0.900 8.074 1.00 97.94 73 GLU A N 1
ATOM 547 C CA . GLU A 1 73 ? -7.602 -1.363 9.470 1.00 97.94 73 GLU A CA 1
ATOM 548 C C . GLU A 1 73 ? -7.466 -2.887 9.637 1.00 97.94 73 GLU A C 1
ATOM 550 O O . GLU A 1 73 ? -7.089 -3.327 10.723 1.00 97.94 73 GLU A O 1
ATOM 555 N N . ALA A 1 74 ? -7.737 -3.677 8.592 1.00 97.81 74 ALA A N 1
ATOM 556 C CA . ALA A 1 74 ? -7.603 -5.133 8.583 1.00 97.81 74 ALA A CA 1
ATOM 557 C C . ALA A 1 74 ? -6.249 -5.618 8.027 1.00 97.81 74 ALA A C 1
ATOM 559 O O . ALA A 1 74 ? -5.974 -6.812 8.078 1.00 97.81 74 ALA A O 1
ATOM 560 N N . GLY A 1 75 ? -5.399 -4.716 7.523 1.00 98.12 75 GLY A N 1
ATOM 561 C CA . GLY A 1 75 ? -4.107 -5.053 6.915 1.00 98.12 75 GLY A CA 1
ATOM 562 C C . GLY A 1 75 ? -4.154 -5.276 5.402 1.00 98.12 75 GLY A C 1
ATOM 563 O O . GLY A 1 75 ? -3.113 -5.510 4.788 1.00 98.12 75 GLY A O 1
ATOM 564 N N . ARG A 1 76 ? -5.329 -5.129 4.783 1.00 98.69 76 ARG A N 1
ATOM 565 C CA . ARG A 1 76 ? -5.520 -5.262 3.335 1.00 98.69 76 ARG A CA 1
ATOM 566 C C . ARG A 1 76 ? -4.841 -4.122 2.596 1.00 98.69 76 ARG A C 1
ATOM 568 O O . ARG A 1 76 ? -4.924 -2.971 3.029 1.00 98.69 76 ARG A O 1
ATOM 575 N N . VAL A 1 77 ? -4.206 -4.436 1.471 1.00 98.75 77 VAL A N 1
ATOM 576 C CA . VAL A 1 77 ? -3.385 -3.492 0.708 1.00 98.75 77 VAL A CA 1
ATOM 577 C C . VAL A 1 77 ? -4.003 -3.191 -0.651 1.00 98.75 77 VAL A C 1
ATOM 579 O O . VAL A 1 77 ? -4.473 -4.084 -1.361 1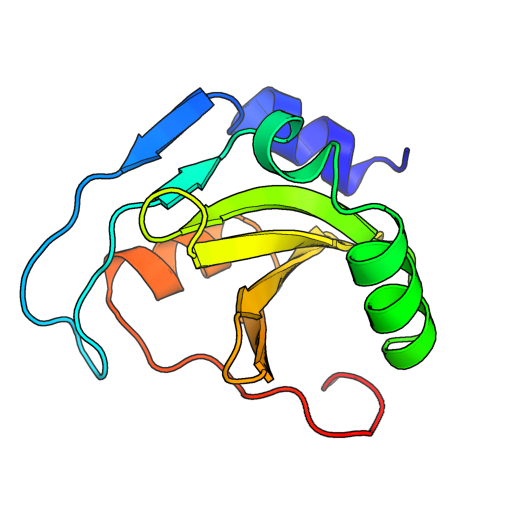.00 98.75 77 VAL A O 1
ATOM 582 N N . TYR A 1 78 ? -3.943 -1.920 -1.033 1.00 98.56 78 TYR A N 1
ATOM 583 C CA . TYR A 1 78 ? -4.538 -1.385 -2.248 1.00 98.56 78 TYR A CA 1
ATOM 584 C C . TYR A 1 78 ? -3.530 -0.544 -3.031 1.00 98.56 78 TYR A C 1
ATOM 586 O O . TYR A 1 78 ? -2.676 0.110 -2.432 1.00 98.56 78 TYR A O 1
ATOM 594 N N . SER A 1 79 ? -3.677 -0.521 -4.355 1.00 98.19 79 SER A N 1
ATOM 595 C CA . SER A 1 79 ? -2.995 0.418 -5.251 1.00 98.19 79 SER A CA 1
ATOM 596 C C . SER A 1 79 ? -4.019 1.347 -5.890 1.00 98.19 79 SER A C 1
ATOM 598 O O . SER A 1 79 ? -5.105 0.910 -6.277 1.00 98.19 79 SER A O 1
ATOM 600 N N . LEU A 1 80 ? -3.697 2.634 -5.967 1.00 97.44 80 LEU A N 1
ATOM 601 C CA . LEU A 1 80 ? -4.553 3.668 -6.535 1.00 97.44 80 LEU A CA 1
ATOM 602 C C . LEU A 1 80 ? -3.772 4.445 -7.587 1.00 97.44 80 LEU A C 1
ATOM 604 O O . LEU A 1 80 ? -2.804 5.128 -7.253 1.00 97.44 80 LEU A O 1
ATOM 608 N N . ASP A 1 81 ? -4.227 4.407 -8.833 1.00 95.31 81 ASP A N 1
ATOM 609 C CA . ASP A 1 81 ? -3.653 5.195 -9.917 1.00 95.31 81 ASP A CA 1
ATOM 610 C C . ASP A 1 81 ? -4.733 5.929 -10.725 1.00 95.31 81 ASP A C 1
ATOM 612 O O . ASP A 1 81 ? -5.927 5.894 -10.433 1.00 95.31 81 ASP A O 1
ATOM 616 N N . HIS A 1 82 ? -4.309 6.632 -11.773 1.00 94.06 82 HIS A N 1
ATOM 617 C CA . HIS A 1 82 ? -5.211 7.352 -12.675 1.00 94.06 82 HIS A CA 1
ATOM 618 C C . HIS A 1 82 ? -6.195 6.451 -13.453 1.00 94.06 82 HIS A C 1
ATOM 620 O O . HIS A 1 82 ? -7.110 6.969 -14.095 1.00 94.06 82 HIS A O 1
ATOM 626 N N . THR A 1 83 ? -6.002 5.129 -13.443 1.00 94.25 83 THR A N 1
ATOM 627 C CA . THR A 1 83 ? -6.862 4.143 -14.111 1.00 94.25 83 THR A CA 1
ATOM 628 C C . THR A 1 83 ? -7.890 3.519 -13.166 1.00 94.25 83 THR A C 1
ATOM 630 O O . THR A 1 83 ? -8.914 3.019 -13.651 1.00 94.25 83 THR A O 1
ATOM 633 N N . GLY A 1 84 ? -7.662 3.584 -11.851 1.00 95.31 84 GLY A N 1
ATOM 634 C CA . GLY A 1 84 ? -8.590 3.167 -10.804 1.00 95.31 84 GLY A CA 1
ATOM 635 C C . GLY A 1 84 ? -7.892 2.625 -9.558 1.00 95.31 84 GLY A C 1
ATOM 636 O O . GLY A 1 84 ? -6.699 2.829 -9.339 1.00 95.31 84 GLY A O 1
ATOM 637 N N . GLU A 1 85 ? -8.668 1.913 -8.749 1.00 97.19 85 GLU A N 1
ATOM 638 C CA . GLU A 1 85 ? -8.233 1.296 -7.504 1.00 97.19 85 GLU A CA 1
ATOM 639 C C . GLU A 1 85 ? -8.221 -0.232 -7.615 1.00 97.19 85 GLU A C 1
ATOM 641 O O . GLU A 1 85 ? -9.090 -0.856 -8.236 1.00 97.19 85 GLU A O 1
ATOM 646 N N . TRP A 1 86 ? -7.219 -0.840 -6.993 1.00 97.94 86 TRP A N 1
ATOM 647 C CA . TRP A 1 86 ? -6.896 -2.251 -7.145 1.00 97.94 86 TRP A CA 1
ATOM 648 C C . TRP A 1 86 ? -6.602 -2.873 -5.788 1.00 97.94 86 TRP A C 1
ATOM 650 O O . TRP A 1 86 ? -5.907 -2.275 -4.969 1.00 97.94 86 TRP A O 1
ATOM 660 N N . PHE A 1 87 ? -7.105 -4.081 -5.556 1.00 98.38 87 PHE A N 1
ATOM 661 C CA . PHE A 1 87 ? -6.799 -4.870 -4.371 1.00 98.38 87 PHE A CA 1
ATOM 662 C C . PHE A 1 87 ? -5.564 -5.739 -4.625 1.00 98.38 87 PHE A C 1
ATOM 664 O O . PHE A 1 87 ? -5.555 -6.568 -5.537 1.00 98.38 87 PHE A O 1
ATOM 671 N N . LEU A 1 88 ? -4.506 -5.526 -3.836 1.00 98.56 88 LEU A N 1
ATOM 672 C CA . LEU A 1 88 ? -3.219 -6.205 -4.008 1.00 98.56 88 LEU A CA 1
ATOM 673 C C . LEU A 1 88 ? -3.088 -7.471 -3.154 1.00 98.56 88 LEU A C 1
ATOM 675 O O . LEU A 1 88 ? -2.355 -8.388 -3.539 1.00 98.56 88 LEU A O 1
ATOM 679 N N . GLY A 1 89 ? -3.766 -7.520 -2.006 1.00 98.31 89 GLY A N 1
ATOM 680 C CA . GLY A 1 89 ? -3.753 -8.678 -1.119 1.00 98.31 89 GLY A CA 1
ATOM 681 C C . GLY A 1 89 ? -4.221 -8.383 0.304 1.00 98.31 89 GLY A C 1
ATOM 682 O O . GLY A 1 89 ? -4.329 -7.229 0.719 1.00 98.31 89 GLY A O 1
ATOM 683 N N . GLU A 1 90 ? -4.445 -9.455 1.061 1.00 98.12 90 GLU A N 1
ATOM 684 C CA . GLU A 1 90 ? -4.894 -9.445 2.463 1.00 98.12 90 GLU A CA 1
ATOM 685 C C . GLU A 1 90 ? -3.822 -8.952 3.452 1.00 98.12 90 GLU A C 1
ATOM 687 O O . GLU A 1 90 ? -4.093 -8.762 4.633 1.00 98.12 90 GLU A O 1
ATOM 692 N N . GLY A 1 91 ? -2.594 -8.743 2.979 1.00 98.12 91 GLY A N 1
ATOM 693 C CA . GLY A 1 91 ? -1.461 -8.298 3.780 1.00 98.12 91 GLY A CA 1
ATOM 694 C C . GLY A 1 91 ? -0.301 -7.826 2.910 1.00 98.12 91 GLY A C 1
ATOM 695 O O . GLY A 1 91 ? -0.285 -8.043 1.692 1.00 98.12 91 GLY A O 1
ATOM 696 N N . VAL A 1 92 ? 0.699 -7.208 3.544 1.00 98.38 92 VAL A N 1
ATOM 697 C CA . VAL A 1 92 ? 1.868 -6.641 2.851 1.00 98.38 92 VAL A CA 1
ATOM 698 C C . VAL A 1 92 ? 2.652 -7.715 2.092 1.00 98.38 92 VAL A C 1
ATOM 700 O O . VAL A 1 92 ? 3.000 -7.488 0.937 1.00 98.38 92 VAL A O 1
ATOM 703 N N . ASP A 1 93 ? 2.840 -8.909 2.661 1.00 97.88 93 ASP A N 1
ATOM 704 C CA . ASP A 1 93 ? 3.535 -10.019 1.987 1.00 97.88 93 ASP A CA 1
ATOM 705 C C . ASP A 1 93 ? 2.866 -10.423 0.666 1.00 97.88 93 ASP A C 1
ATOM 707 O O . ASP A 1 93 ? 3.530 -10.627 -0.359 1.00 97.88 93 ASP A O 1
ATOM 711 N N . GLN A 1 94 ? 1.533 -10.526 0.672 1.00 98.56 94 GLN A N 1
ATOM 712 C CA . GLN A 1 94 ? 0.767 -10.862 -0.524 1.00 98.56 94 GLN A CA 1
ATOM 713 C C . GLN A 1 94 ? 0.823 -9.720 -1.538 1.00 98.56 94 GLN A C 1
ATOM 715 O O . GLN A 1 94 ? 1.041 -9.977 -2.719 1.00 98.56 94 GLN A O 1
ATOM 720 N N . ALA A 1 95 ? 0.702 -8.471 -1.089 1.00 98.62 95 ALA A N 1
ATOM 721 C CA . ALA A 1 95 ? 0.794 -7.307 -1.961 1.00 98.62 95 ALA A CA 1
ATOM 722 C C . ALA A 1 95 ? 2.164 -7.207 -2.647 1.00 98.62 95 ALA A C 1
ATOM 724 O O . ALA A 1 95 ? 2.239 -7.083 -3.868 1.00 98.62 95 ALA A O 1
ATOM 725 N N . VAL A 1 96 ? 3.250 -7.357 -1.885 1.00 98.38 96 VAL A N 1
ATOM 726 C CA . VAL A 1 96 ? 4.625 -7.400 -2.405 1.00 98.38 96 VAL A CA 1
ATOM 727 C C . VAL A 1 96 ? 4.788 -8.549 -3.399 1.00 98.38 96 VAL A C 1
ATOM 729 O O . VAL A 1 96 ? 5.373 -8.364 -4.465 1.00 98.38 96 VAL A O 1
ATOM 732 N N . THR A 1 97 ? 4.224 -9.722 -3.104 1.00 98.38 97 THR A N 1
ATOM 733 C CA . THR A 1 97 ? 4.228 -10.865 -4.027 1.00 98.38 97 THR A CA 1
ATOM 734 C C . THR A 1 97 ? 3.498 -10.542 -5.336 1.00 98.38 97 THR A C 1
ATOM 736 O O . THR A 1 97 ? 4.033 -10.813 -6.413 1.00 98.38 97 THR A O 1
ATOM 739 N N . THR A 1 98 ? 2.313 -9.928 -5.268 1.00 98.62 98 THR A N 1
ATOM 740 C CA . THR A 1 98 ? 1.530 -9.488 -6.434 1.00 98.62 98 THR A CA 1
ATOM 741 C C . THR A 1 98 ? 2.345 -8.544 -7.323 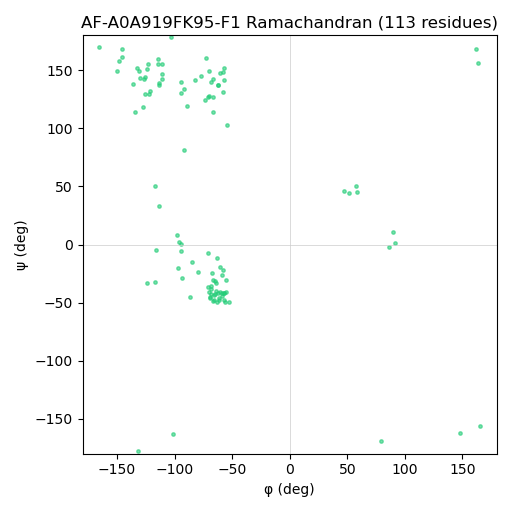1.00 98.62 98 THR A C 1
ATOM 743 O O . THR A 1 98 ? 2.470 -8.801 -8.526 1.00 98.62 98 THR A O 1
ATOM 746 N N . LEU A 1 99 ? 2.972 -7.519 -6.731 1.00 98.19 99 LEU A N 1
ATOM 747 C CA . LEU A 1 99 ? 3.788 -6.524 -7.438 1.00 98.19 99 LEU A CA 1
ATOM 748 C C . LEU A 1 99 ? 5.062 -7.134 -8.045 1.00 98.19 99 LEU A C 1
ATOM 750 O O . LEU A 1 99 ? 5.336 -6.966 -9.235 1.00 98.19 99 LEU A O 1
ATOM 754 N N . LEU A 1 100 ? 5.825 -7.908 -7.264 1.00 98.19 100 LEU A N 1
ATOM 755 C CA . LEU A 1 100 ? 7.080 -8.522 -7.718 1.00 98.19 100 LEU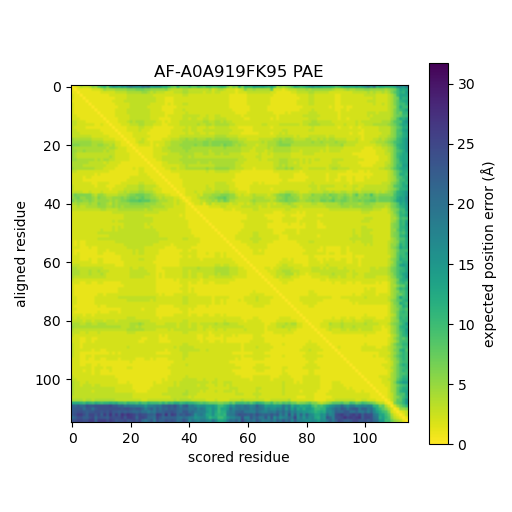 A CA 1
ATOM 756 C C . LEU A 1 100 ? 6.877 -9.538 -8.842 1.00 98.19 100 LEU A C 1
ATOM 758 O O . LEU A 1 100 ? 7.746 -9.694 -9.705 1.00 98.19 100 LEU A O 1
ATOM 762 N N . LEU A 1 101 ? 5.749 -10.247 -8.835 1.00 98.38 101 LEU A N 1
ATOM 763 C CA . LEU A 1 101 ? 5.411 -11.201 -9.886 1.00 98.38 101 LEU A CA 1
ATOM 764 C C . LEU A 1 101 ? 4.739 -10.533 -11.090 1.00 98.38 101 LEU A C 1
ATOM 766 O O . LEU A 1 101 ? 4.670 -11.165 -12.143 1.00 98.38 101 LEU A O 1
ATOM 770 N N . GLY A 1 102 ? 4.258 -9.292 -10.959 1.00 98.06 102 GLY A N 1
ATOM 771 C CA . GLY A 1 102 ? 3.434 -8.626 -11.969 1.00 98.06 102 GLY A CA 1
ATOM 772 C C . GLY A 1 102 ? 2.166 -9.425 -12.265 1.00 98.06 102 GLY A C 1
ATOM 773 O O . GLY A 1 102 ? 1.865 -9.694 -13.427 1.00 98.06 102 GLY A O 1
ATOM 774 N N . THR A 1 103 ? 1.490 -9.893 -11.214 1.00 98.44 103 THR A N 1
ATOM 775 C CA . THR A 1 103 ? 0.189 -10.577 -11.331 1.00 98.44 103 THR A CA 1
ATOM 776 C C . THR A 1 103 ? -0.907 -9.523 -11.444 1.00 98.44 103 THR A C 1
ATOM 778 O O . THR A 1 103 ? -0.807 -8.492 -10.785 1.00 98.44 103 THR A O 1
ATOM 781 N N . LEU A 1 104 ? -1.934 -9.751 -12.265 1.00 97.38 104 LEU A N 1
ATOM 782 C CA . LEU A 1 104 ? -3.044 -8.802 -12.413 1.00 97.38 104 LEU A CA 1
ATOM 783 C C . LEU A 1 104 ? -3.857 -8.721 -11.103 1.00 97.38 104 LEU A C 1
ATOM 785 O O . LEU A 1 104 ? -4.493 -9.717 -10.748 1.00 97.38 104 LEU A O 1
ATOM 789 N N . PRO A 1 105 ? -3.872 -7.576 -10.387 1.00 97.25 105 PRO A N 1
ATOM 790 C CA . PRO A 1 105 ? -4.682 -7.435 -9.183 1.00 97.25 105 PRO A CA 1
ATOM 791 C C . PRO A 1 105 ? -6.174 -7.323 -9.510 1.00 97.25 105 PRO A C 1
ATOM 793 O O . PRO A 1 105 ? -6.574 -6.974 -10.627 1.00 97.25 105 PRO A O 1
ATOM 796 N N . GLU A 1 106 ? -7.018 -7.585 -8.513 1.00 96.12 106 GLU A N 1
ATOM 797 C CA . GLU A 1 106 ? -8.459 -7.409 -8.666 1.00 96.12 106 GLU A CA 1
ATOM 798 C C . GLU A 1 106 ? -8.799 -5.918 -8.719 1.00 96.12 106 GLU A C 1
ATOM 800 O O . GLU A 1 106 ? -8.431 -5.143 -7.836 1.00 96.12 106 GLU A O 1
ATOM 805 N N . ARG A 1 107 ? -9.533 -5.507 -9.758 1.00 96.12 107 ARG A N 1
ATOM 806 C CA . ARG A 1 107 ? -10.045 -4.140 -9.839 1.00 96.12 107 ARG A CA 1
ATOM 807 C C . ARG A 1 107 ? -11.193 -3.963 -8.861 1.00 96.12 107 ARG A C 1
ATOM 809 O O . ARG A 1 107 ? -12.218 -4.633 -9.006 1.00 96.12 107 ARG A O 1
ATOM 816 N N . LEU A 1 108 ? -11.081 -2.983 -7.973 1.00 94.81 108 LEU A N 1
ATOM 817 C CA . LEU A 1 108 ? -12.197 -2.593 -7.131 1.00 94.81 108 LEU A CA 1
ATOM 818 C C . LEU A 1 108 ? -13.299 -1.991 -8.009 1.00 94.81 108 LEU A C 1
ATOM 820 O O . LEU A 1 108 ? -13.081 -1.100 -8.834 1.00 94.81 108 LEU A O 1
ATOM 824 N N . ARG A 1 109 ? -14.507 -2.527 -7.866 1.00 85.81 109 ARG A N 1
ATOM 825 C CA . ARG A 1 109 ? -15.727 -1.971 -8.455 1.00 85.81 109 ARG A CA 1
ATOM 826 C C . ARG A 1 109 ? -16.577 -1.437 -7.318 1.00 85.81 109 ARG A C 1
ATOM 828 O O . ARG A 1 109 ? -16.462 -1.911 -6.196 1.00 85.81 109 ARG A O 1
ATOM 835 N N . THR A 1 110 ? -17.441 -0.471 -7.599 1.00 62.97 110 THR A N 1
ATOM 836 C CA . THR A 1 110 ? -18.401 0.043 -6.619 1.00 62.97 110 THR A CA 1
ATOM 837 C C . THR A 1 110 ? -19.244 -1.103 -6.033 1.00 62.97 110 THR A C 1
ATOM 839 O O . THR A 1 110 ? -20.149 -1.620 -6.684 1.00 62.97 110 THR A O 1
ATOM 842 N N . GLY A 1 111 ? -18.899 -1.514 -4.809 1.00 62.22 111 GLY A N 1
ATOM 843 C CA . GLY A 1 111 ? -19.442 -2.644 -4.050 1.00 62.22 111 GLY A CA 1
ATOM 844 C C . GLY A 1 111 ? -18.491 -3.001 -2.890 1.00 62.22 111 GLY A C 1
ATOM 845 O O . GLY A 1 111 ? -17.318 -2.638 -2.960 1.00 62.22 111 GLY A O 1
ATOM 846 N N . PRO A 1 112 ? -18.965 -3.642 -1.804 1.00 54.81 112 PRO A N 1
ATOM 847 C CA . PRO A 1 112 ? -18.095 -4.027 -0.691 1.00 54.81 112 PRO A CA 1
ATOM 848 C C . PRO A 1 112 ? -16.986 -4.989 -1.166 1.00 54.81 112 PRO A C 1
ATOM 850 O O . PRO A 1 112 ? -17.236 -5.760 -2.099 1.00 54.81 112 PRO A O 1
ATOM 853 N N . PRO A 1 113 ? -15.780 -4.951 -0.560 1.00 55.19 113 PRO A N 1
ATOM 854 C CA . PRO A 1 113 ? -14.682 -5.845 -0.929 1.00 55.19 113 PRO A CA 1
ATOM 855 C C . PRO A 1 113 ? -15.090 -7.325 -0.791 1.00 55.19 113 PRO A C 1
ATOM 857 O O . PRO A 1 113 ? -15.970 -7.633 0.023 1.00 55.19 113 PRO A O 1
ATOM 860 N N . PRO A 1 114 ? -14.485 -8.235 -1.581 1.00 58.28 114 PRO A N 1
ATOM 861 C CA . PRO A 1 114 ? -14.743 -9.667 -1.465 1.00 58.28 114 PRO A CA 1
ATOM 862 C C . PRO A 1 114 ? -14.429 -10.169 -0.046 1.00 58.28 114 PRO A C 1
ATOM 864 O O . PRO A 1 114 ? -13.591 -9.599 0.653 1.00 58.28 114 PRO A O 1
ATOM 867 N N . ALA A 1 115 ? -15.187 -11.183 0.379 1.00 60.22 115 ALA A N 1
ATOM 868 C CA . ALA A 1 115 ? -15.121 -11.781 1.713 1.00 60.22 115 ALA A CA 1
ATOM 869 C C . ALA A 1 115 ? -13.954 -12.759 1.874 1.00 60.22 115 ALA A C 1
ATOM 871 O O . ALA A 1 115 ? -13.591 -13.400 0.859 1.00 60.22 115 ALA A O 1
#

Sequence (115 aa):
MFPAAVEAWAEFGGLHFEPSGAGRDLARTPFL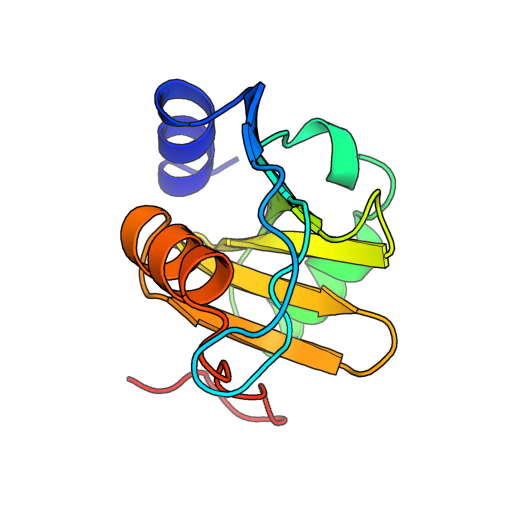LDPLCGLHQPRTLADLGRALDTKLAPLGEEMYGRALLAIDEAGRVYSLDHTGEWFLGEGVDQAVTTLLLGTLPERLRTGPPPA

Secondary structure (DSSP, 8-state):
--HHHHHHHHHHTTEEE---SB-SSSB---EEE-GGGGTT-HHHHHHHHHHTTS-EEEEEEETTTTEEEEEETT--EEEEETTEEEEEESSHHHHHHHHHHT--PEEP-SSPPP-

Organism: NCBI:txid67307

Nearest PDB structures (foldseek):
  4uuy-assembly1_A  TM=3.308E-01  e=1.379E+00  Saccharomyces cerevisiae
  4uuy-assembly1_B  TM=3.348E-01  e=1.651E+00  Saccharomyces cerevisiae
  3db7-assembly1_A  TM=4.843E-01  e=9.968E+00  Bacteroides thetaiotaomicron
  7aef-assembly1_q  TM=2.167E-01  e=2.666E+00  Algoriphagus machipongonensis

Radius of gyration: 12.86 Å; Cα contacts (8 Å, |Δi|>4): 244; chains: 1; bounding box: 33×28×32 Å

Solvent-accessible surface area (backbone atoms only — not comparable to full-atom values): 6166 Å² total; per-residue (Å²): 140,52,68,42,51,55,51,48,46,74,74,47,50,73,45,71,46,82,50,66,57,80,34,78,70,33,68,24,56,30,34,36,29,32,46,72,73,32,72,88,40,63,66,62,39,50,54,52,14,60,65,56,76,46,58,55,42,51,38,9,27,29,60,89,69,59,22,43,26,31,29,27,71,82,28,35,26,33,40,39,40,96,89,48,44,30,44,39,31,74,26,67,72,47,25,51,49,30,47,75,43,8,46,76,60,53,69,65,59,101,57,76,74,87,131

Mean predicted aligned error: 3.41 Å

pLDDT: mean 94.72, std 8.79, range [54.81, 98.75]

InterPro domains:
  IPR025850 SUKH-3 immunity protein [PF14433] (1-102)

Foldseek 3Di:
DADLQVVLCVPFAADWDQAADDFPAATAWTWHQHQVLCPPPPVVQVVVCVLQVWHKGWGTATRSNQWTWIATNQQWIWIQHPVAIFTQDSHPVSNVVCRNRVPDTHGDDRDHDDD